Protein AF-A0A1V6BMR5-F1 (afdb_monomer)

Foldseek 3Di:
DDAFEWEWPDDQQDQKTWTAGPPPRHTAEMEGECVVDVDDADWDQDPVGHIYGYDPDPTGDPVNVVVNQVVVCVVPVHHYDYDDD

Radius of gyration: 11.88 Å; Cα contacts (8 Å, |Δi|>4): 171; chains: 1; bounding box: 29×32×29 Å

Sequence (85 aa):
MEKQILIATEPFACSSNELRDSVSGELVLVIYNTEDVDLPEGLWLSTEGYYEAVISNQKIMPSDVEACLTELSDITGVSYELALN

Solvent-accessible surface area (backbone atoms only — not comparable to full-atom values): 4933 Å² total; per-residue (Å²): 133,82,70,47,49,28,34,63,76,48,68,47,86,30,62,56,39,45,29,20,35,71,85,84,61,47,70,48,38,36,38,34,22,39,94,81,42,103,59,76,73,49,78,44,81,42,97,87,74,29,33,40,33,30,39,93,42,100,46,48,44,69,70,56,50,53,50,51,37,50,54,49,20,72,73,71,73,48,50,60,44,78,62,82,131

pLDDT: mean 92.26, std 6.4, range [61.0, 97.88]

Secondary structure (DSSP, 8-state):
-PPEEEEESS-SSSSEEEEEETTT--EEEEEEETTTS---SEEEE-TTSSEEEEE-SSS--HHHHHHHHHHHHHHHSPPEEE---

Nearest PDB structures (foldseek):
  7mu2-assembly2_C  TM=5.854E-01  e=9.016E-01  Homo sapiens
  7d5s-assembly1_A5  TM=6.136E-01  e=3.740E+00  Saccharomyces cerevisiae S288C
  4v5c-assembly1_BS  TM=3.866E-01  e=1.513E+00  Thermus thermophilus HB8
  8e00-assembly1_B  TM=6.088E-01  e=2.888E+00  Saccharomyces cerevisiae
  6fxc-assembly1_AM  TM=3.325E-01  e=2.230E+00  Staphylococcus aureus

Mean predicted aligned error: 3.33 Å

Structure (mmCIF, N/CA/C/O backbone):
data_AF-A0A1V6BMR5-F1
#
_entry.id   AF-A0A1V6BMR5-F1
#
loop_
_atom_site.group_PDB
_atom_site.id
_atom_site.type_symbol
_atom_site.label_atom_id
_atom_site.label_alt_id
_atom_site.label_comp_id
_atom_site.label_asym_id
_atom_site.label_entity_id
_atom_site.label_seq_id
_atom_site.pdbx_PDB_ins_code
_atom_site.Cartn_x
_atom_site.Cartn_y
_atom_site.Cartn_z
_atom_site.occupancy
_atom_site.B_iso_or_equiv
_atom_site.auth_seq_id
_atom_site.auth_comp_id
_atom_site.auth_asym_id
_atom_site.auth_atom_id
_atom_site.pdbx_PDB_model_num
ATOM 1 N N . MET A 1 1 ? -7.779 20.948 2.546 1.00 63.00 1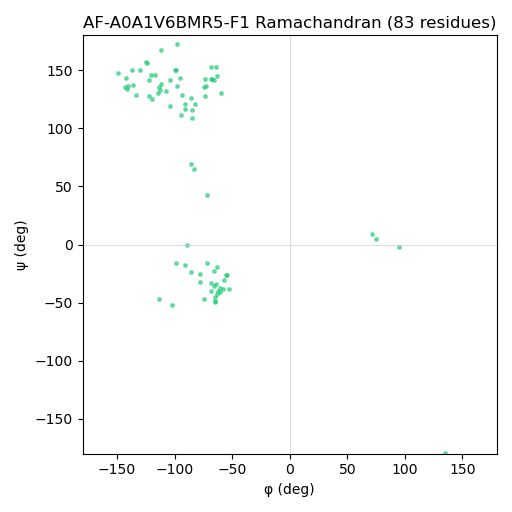 MET A N 1
ATOM 2 C CA . MET A 1 1 ? -8.170 19.631 2.010 1.00 63.00 1 MET A CA 1
ATOM 3 C C . MET A 1 1 ? -8.419 18.729 3.195 1.00 63.00 1 MET A C 1
ATOM 5 O O . MET A 1 1 ? -7.677 18.838 4.165 1.00 63.00 1 MET A O 1
ATOM 9 N N . GLU A 1 2 ? -9.478 17.932 3.155 1.00 78.94 2 GLU A N 1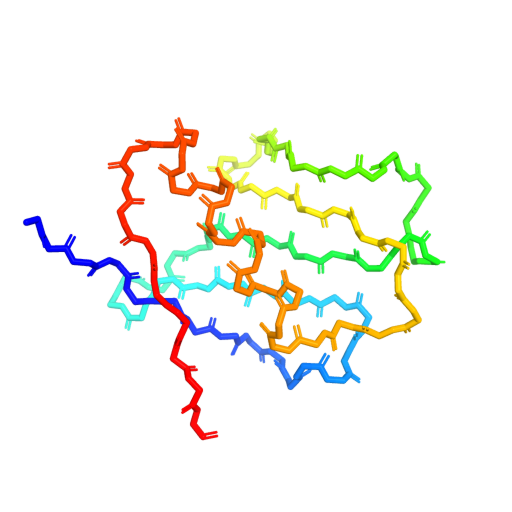
ATOM 10 C CA . GLU A 1 2 ? -9.689 16.875 4.147 1.00 78.94 2 GLU A CA 1
ATOM 11 C C . GLU A 1 2 ? -8.700 15.736 3.866 1.00 78.94 2 GLU A C 1
ATOM 13 O O . GLU A 1 2 ? -8.363 15.492 2.705 1.00 78.94 2 GLU A O 1
ATOM 18 N N . LYS A 1 3 ? -8.172 15.112 4.924 1.00 88.81 3 LYS A N 1
ATOM 19 C CA . LYS A 1 3 ? -7.240 13.985 4.818 1.00 88.81 3 LYS A CA 1
ATOM 20 C C . LYS A 1 3 ? -7.993 12.666 4.920 1.00 88.81 3 LYS A C 1
ATOM 22 O O . LYS A 1 3 ? -8.916 12.555 5.724 1.00 88.81 3 LYS A O 1
ATOM 27 N N . GLN A 1 4 ? -7.548 11.676 4.159 1.00 95.00 4 GLN A N 1
ATOM 28 C CA . GLN A 1 4 ? -8.030 10.309 4.240 1.00 95.00 4 GLN A CA 1
ATOM 29 C C . GLN A 1 4 ? -7.171 9.520 5.235 1.00 95.00 4 GLN A C 1
ATOM 31 O O . GLN A 1 4 ? -5.963 9.375 5.051 1.00 95.00 4 GLN A O 1
ATOM 36 N N . ILE A 1 5 ? -7.789 9.049 6.317 1.00 96.62 5 ILE A N 1
ATOM 37 C CA . ILE A 1 5 ? -7.091 8.321 7.381 1.00 96.62 5 ILE A CA 1
ATOM 38 C C . ILE A 1 5 ? -7.123 6.832 7.062 1.00 96.62 5 ILE A C 1
ATOM 40 O O . ILE A 1 5 ? -8.210 6.252 6.971 1.00 96.62 5 ILE A O 1
ATOM 44 N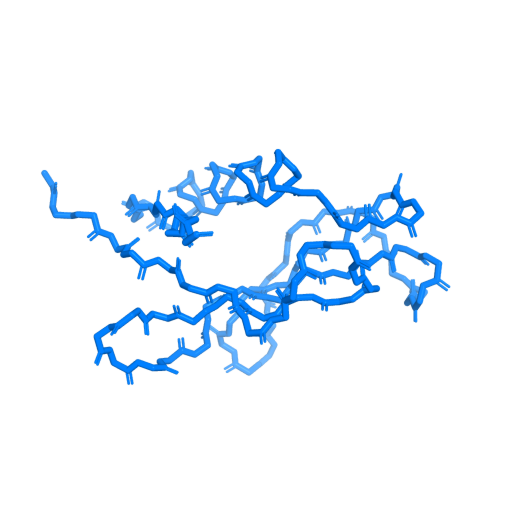 N . LEU A 1 6 ? -5.945 6.222 6.93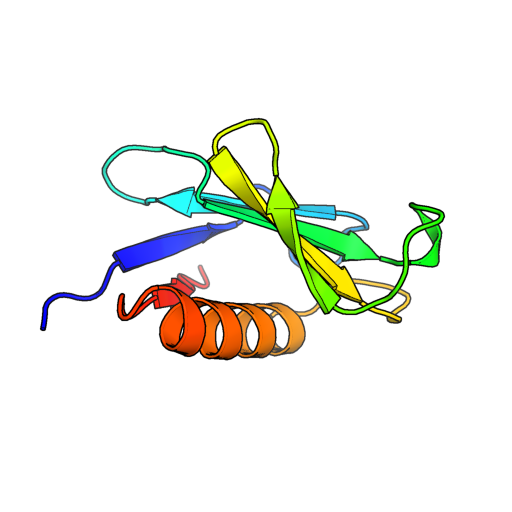3 1.00 97.00 6 LEU A N 1
ATOM 45 C CA . LEU A 1 6 ? -5.798 4.797 6.671 1.00 97.00 6 LEU A CA 1
ATOM 46 C C . LEU A 1 6 ? -5.369 4.033 7.923 1.00 97.00 6 LEU A C 1
ATOM 48 O O . LEU A 1 6 ? -4.536 4.495 8.705 1.00 97.00 6 LEU A O 1
ATOM 52 N N . ILE A 1 7 ? -5.928 2.838 8.079 1.00 96.00 7 ILE A N 1
ATOM 53 C CA . ILE A 1 7 ? -5.609 1.888 9.143 1.00 96.00 7 ILE A CA 1
ATOM 54 C C . ILE A 1 7 ? -4.954 0.643 8.550 1.00 96.00 7 ILE A C 1
ATOM 56 O O . ILE A 1 7 ? -5.424 0.103 7.550 1.00 96.00 7 ILE A O 1
ATOM 60 N N . ALA A 1 8 ? -3.881 0.191 9.192 1.00 94.94 8 ALA A N 1
ATOM 61 C CA . ALA A 1 8 ? -3.235 -1.075 8.882 1.00 94.94 8 ALA A CA 1
ATOM 62 C C . ALA A 1 8 ? -4.066 -2.250 9.412 1.00 94.94 8 ALA A C 1
ATOM 64 O O . ALA A 1 8 ? -4.529 -2.220 10.555 1.00 94.94 8 ALA A O 1
ATOM 65 N N . THR A 1 9 ? -4.244 -3.292 8.601 1.00 93.19 9 THR A N 1
ATOM 66 C CA . THR A 1 9 ? -4.922 -4.528 9.029 1.00 93.19 9 THR A CA 1
ATOM 67 C C . THR A 1 9 ? -4.027 -5.429 9.871 1.00 93.19 9 THR A C 1
ATOM 69 O O . THR A 1 9 ? -4.532 -6.199 10.684 1.00 93.19 9 THR A O 1
ATOM 72 N N . GLU A 1 10 ? -2.711 -5.310 9.703 1.00 92.62 10 GLU A N 1
ATOM 73 C CA . GLU A 1 10 ? -1.695 -6.094 10.403 1.00 92.62 10 GLU A CA 1
ATOM 74 C C . GLU A 1 10 ? -0.694 -5.178 11.134 1.00 92.62 10 GLU A C 1
ATOM 76 O O . GLU A 1 10 ? -0.490 -4.026 10.738 1.00 92.62 10 GLU A O 1
ATOM 81 N N . PRO A 1 11 ? -0.011 -5.653 12.191 1.00 89.69 11 PRO A N 1
ATOM 82 C CA . PRO A 1 11 ? 1.099 -4.923 12.803 1.00 89.69 11 PRO A CA 1
ATOM 83 C C . PRO A 1 11 ? 2.261 -4.744 11.819 1.00 89.69 11 PRO A C 1
ATOM 85 O O . PRO A 1 11 ? 2.572 -5.663 11.069 1.00 89.69 11 PRO A O 1
ATOM 88 N N . PHE A 1 12 ? 2.976 -3.614 11.867 1.00 87.06 12 PHE A N 1
ATOM 89 C CA . PHE A 1 12 ? 3.983 -3.296 10.844 1.00 87.06 12 PHE A CA 1
ATOM 90 C C . PHE A 1 12 ? 5.086 -4.337 10.675 1.00 87.06 12 PHE A C 1
ATOM 92 O O . PHE A 1 12 ? 5.475 -4.577 9.549 1.00 87.06 12 PHE A O 1
ATOM 99 N N . ALA A 1 13 ? 5.480 -5.083 11.708 1.00 85.44 13 ALA A N 1
ATOM 100 C CA . ALA A 1 13 ? 6.447 -6.179 11.578 1.00 85.44 13 ALA A CA 1
ATOM 101 C C . ALA A 1 13 ? 5.907 -7.446 10.851 1.00 85.44 13 ALA A C 1
ATOM 103 O O . ALA A 1 13 ? 6.179 -8.564 11.301 1.00 85.44 13 ALA A O 1
ATOM 104 N N . CYS A 1 14 ? 5.168 -7.271 9.751 1.00 88.75 14 CYS A N 1
ATOM 105 C CA . CYS A 1 14 ? 4.589 -8.278 8.862 1.00 88.75 14 CYS A CA 1
ATOM 106 C C . CYS A 1 14 ? 5.262 -8.273 7.473 1.00 88.75 14 CYS A C 1
ATOM 108 O O . CYS A 1 14 ? 6.030 -7.370 7.131 1.00 88.75 14 CYS A O 1
ATOM 110 N N . SER A 1 15 ? 4.981 -9.322 6.698 1.00 89.56 15 SER A N 1
ATOM 111 C CA . SER A 1 15 ? 5.396 -9.509 5.298 1.00 89.56 15 SER A CA 1
ATOM 112 C C . SER A 1 15 ? 4.551 -8.704 4.307 1.00 89.56 15 SER A C 1
ATOM 114 O O . SER A 1 15 ? 5.049 -8.246 3.279 1.00 89.56 15 SER A O 1
ATOM 116 N N . SER A 1 16 ? 3.270 -8.516 4.627 1.00 93.62 16 SER A N 1
ATOM 117 C CA . SER A 1 16 ? 2.323 -7.737 3.836 1.00 93.62 16 SER A CA 1
ATOM 118 C C . SER A 1 16 ? 1.371 -6.959 4.733 1.00 93.62 16 SER A C 1
ATOM 120 O O . SER A 1 16 ? 0.930 -7.490 5.754 1.00 93.62 16 SER A O 1
ATOM 122 N N . ASN A 1 17 ? 0.995 -5.747 4.334 1.00 94.62 17 ASN A N 1
ATOM 123 C CA . ASN A 1 17 ? 0.051 -4.922 5.082 1.00 94.62 17 ASN A CA 1
ATOM 124 C C . ASN A 1 17 ? -1.014 -4.329 4.161 1.00 94.62 17 ASN A C 1
ATOM 126 O O . ASN A 1 17 ? -0.672 -3.698 3.161 1.00 94.62 17 ASN A O 1
ATOM 130 N N . GLU A 1 18 ? -2.288 -4.499 4.509 1.00 96.56 18 GLU A N 1
ATOM 131 C CA . GLU A 1 18 ? -3.381 -3.801 3.841 1.00 96.56 18 GLU A CA 1
ATOM 132 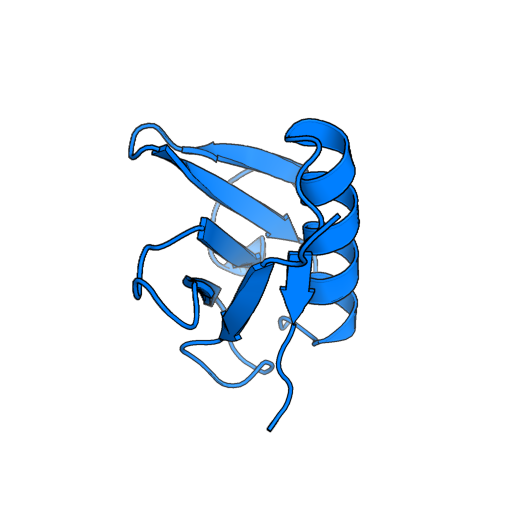C C . GLU A 1 18 ? -3.712 -2.519 4.603 1.00 96.56 18 GLU A C 1
ATOM 134 O O . GLU A 1 18 ? -3.972 -2.532 5.807 1.00 96.56 18 GLU A O 1
ATOM 139 N N . LEU A 1 19 ? -3.763 -1.408 3.883 1.00 97.44 19 LEU A N 1
ATOM 140 C CA . LEU A 1 19 ? -4.194 -0.118 4.387 1.00 97.44 19 LEU A CA 1
ATOM 141 C C . LEU A 1 19 ? -5.596 0.172 3.876 1.00 97.44 19 LEU A C 1
ATOM 143 O O . LEU A 1 19 ? -5.843 0.253 2.666 1.00 97.44 19 LEU A O 1
ATOM 147 N N . ARG A 1 20 ? -6.515 0.334 4.821 1.00 97.44 20 ARG A N 1
ATOM 148 C CA . ARG A 1 20 ? -7.936 0.541 4.553 1.00 97.44 20 ARG A CA 1
ATOM 149 C C . ARG A 1 20 ? -8.386 1.899 5.047 1.00 97.44 20 ARG A C 1
ATOM 151 O O . ARG A 1 20 ? -7.901 2.377 6.069 1.00 97.44 20 ARG A O 1
ATOM 158 N N . ASP A 1 21 ? -9.328 2.503 4.337 1.00 96.31 21 ASP A N 1
ATOM 159 C CA . ASP A 1 21 ? -9.970 3.731 4.787 1.00 96.31 21 ASP A CA 1
ATOM 160 C C . ASP A 1 21 ? -10.666 3.506 6.135 1.00 96.31 21 ASP A C 1
ATOM 162 O O . ASP A 1 21 ? -11.425 2.551 6.309 1.00 96.31 21 ASP A O 1
ATOM 166 N N . SER A 1 22 ? -10.418 4.388 7.099 1.00 95.56 22 SER A N 1
ATOM 167 C CA . SER A 1 22 ? -10.951 4.229 8.456 1.00 95.56 22 SER A CA 1
ATOM 168 C C . SER A 1 22 ? -12.463 4.470 8.576 1.00 95.56 22 SER A C 1
ATOM 170 O O . SER A 1 22 ? -13.053 4.087 9.587 1.00 95.56 22 SER A O 1
ATOM 172 N N . VAL A 1 23 ? -13.101 5.090 7.577 1.00 93.94 23 VAL A N 1
ATOM 173 C CA . VAL A 1 23 ? -14.533 5.422 7.566 1.00 93.94 23 VAL A CA 1
ATOM 174 C C . VAL A 1 23 ? -15.324 4.437 6.703 1.00 93.94 23 VAL A C 1
ATOM 176 O O . VAL A 1 23 ? -16.317 3.883 7.172 1.00 93.94 23 VAL A O 1
ATOM 179 N N . SER A 1 24 ? -14.913 4.219 5.451 1.00 94.38 24 SER A N 1
ATOM 180 C CA . SER A 1 24 ? -15.592 3.334 4.497 1.00 94.38 24 SER A CA 1
ATOM 181 C C . SER A 1 24 ? -15.157 1.871 4.616 1.00 94.38 24 SER A C 1
ATOM 183 O O . SER A 1 24 ? -15.916 0.980 4.234 1.00 94.38 24 SER A O 1
ATOM 185 N N . GLY A 1 25 ? -13.962 1.602 5.154 1.00 94.69 25 GLY A N 1
ATOM 186 C CA . GLY A 1 25 ? -13.359 0.264 5.200 1.00 94.69 25 GLY A CA 1
ATOM 187 C C . GLY A 1 25 ? -12.801 -0.220 3.855 1.00 94.69 25 GLY A C 1
ATOM 188 O O . GLY A 1 25 ? -12.355 -1.370 3.747 1.00 94.69 25 GLY A O 1
ATOM 189 N N . GLU A 1 26 ? -12.831 0.630 2.826 1.00 95.94 26 GLU A N 1
ATOM 190 C CA . GLU A 1 26 ? -12.344 0.302 1.487 1.00 95.94 26 GLU A CA 1
ATOM 191 C C . GLU A 1 26 ? -10.830 0.080 1.488 1.00 95.94 26 GLU A C 1
ATOM 193 O O . GLU A 1 26 ? -10.085 0.763 2.191 1.00 95.94 26 GLU A O 1
ATOM 198 N N . LEU A 1 27 ? -10.378 -0.897 0.700 1.00 97.44 27 LEU A N 1
ATOM 199 C CA . LEU A 1 27 ? -8.957 -1.166 0.505 1.00 97.44 27 LEU A CA 1
ATOM 200 C C . LEU A 1 27 ? -8.348 -0.084 -0.385 1.00 97.44 27 LEU A C 1
ATOM 202 O O . LEU A 1 27 ? -8.855 0.172 -1.474 1.00 97.44 27 LEU A O 1
ATOM 206 N N . VAL A 1 28 ? -7.259 0.527 0.078 1.00 97.75 28 VAL A N 1
ATOM 207 C CA . VAL A 1 28 ? -6.600 1.634 -0.625 1.00 97.75 28 VAL A CA 1
ATOM 208 C C . VAL A 1 28 ? -5.213 1.236 -1.108 1.00 97.75 28 VAL A C 1
ATOM 210 O O . VAL A 1 28 ? -4.877 1.492 -2.264 1.00 97.75 28 VAL A O 1
ATOM 213 N N . LEU A 1 29 ? -4.413 0.609 -0.245 1.00 97.88 29 LEU A N 1
ATOM 214 C CA . LEU A 1 29 ? -3.031 0.248 -0.546 1.00 97.88 29 LEU A CA 1
ATOM 215 C C . LEU A 1 29 ? -2.685 -1.099 0.090 1.00 97.88 29 LEU A C 1
ATOM 217 O O . LEU A 1 29 ? -2.984 -1.310 1.259 1.00 97.88 29 LEU A O 1
ATOM 221 N N . VAL A 1 30 ? -2.024 -1.983 -0.649 1.00 96.81 30 VAL A N 1
ATOM 222 C CA . VAL A 1 30 ? -1.357 -3.168 -0.098 1.00 96.81 30 VAL A CA 1
ATOM 223 C C . VAL A 1 30 ? 0.142 -3.003 -0.267 1.00 96.81 30 VAL A C 1
ATOM 225 O O . VAL A 1 30 ? 0.608 -2.626 -1.336 1.00 96.81 30 VAL A O 1
ATOM 228 N N . ILE A 1 31 ? 0.903 -3.264 0.787 1.00 96.19 31 ILE A N 1
ATOM 229 C CA . ILE A 1 31 ? 2.364 -3.178 0.771 1.00 96.19 31 ILE A CA 1
ATOM 230 C C . ILE A 1 31 ? 2.915 -4.583 0.967 1.00 96.19 31 ILE A C 1
ATOM 232 O O . ILE A 1 31 ? 2.496 -5.261 1.901 1.00 96.19 31 ILE A O 1
ATOM 236 N N . TYR A 1 32 ? 3.853 -4.996 0.120 1.00 94.62 32 TYR A N 1
ATOM 237 C CA . TYR A 1 32 ? 4.534 -6.287 0.175 1.00 94.62 32 TYR A CA 1
ATOM 238 C C . TYR A 1 32 ? 6.045 -6.098 0.325 1.00 94.62 32 TYR A C 1
ATOM 240 O O . TYR A 1 32 ? 6.635 -5.185 -0.259 1.00 94.62 32 TYR A O 1
ATOM 248 N N . ASN A 1 33 ? 6.688 -7.004 1.054 1.00 92.12 33 ASN A N 1
ATOM 249 C CA . ASN A 1 33 ? 8.127 -7.222 0.949 1.00 92.12 33 ASN A CA 1
ATOM 250 C C . ASN A 1 33 ? 8.446 -7.944 -0.379 1.00 92.12 33 ASN A C 1
ATOM 252 O O . ASN A 1 33 ? 7.766 -8.905 -0.744 1.00 92.12 33 ASN A O 1
ATOM 256 N N . THR A 1 34 ? 9.493 -7.513 -1.089 1.00 86.31 34 THR A N 1
ATOM 257 C CA . THR A 1 34 ? 10.017 -8.190 -2.293 1.00 86.31 34 THR A CA 1
ATOM 258 C C . THR A 1 34 ? 10.385 -9.656 -2.060 1.00 86.31 34 THR A C 1
ATOM 260 O O . THR A 1 34 ? 10.363 -10.447 -2.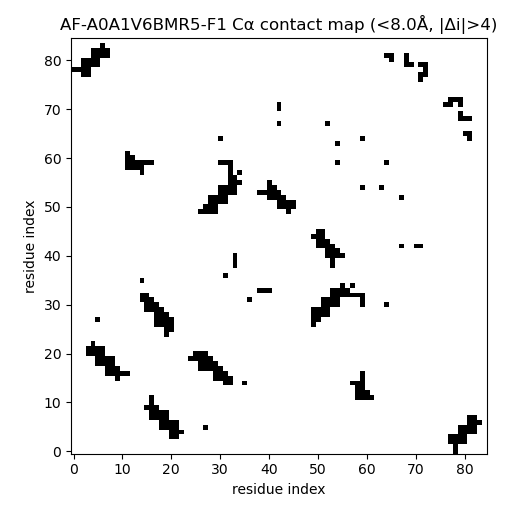996 1.00 86.31 34 THR A O 1
ATOM 263 N N . GLU A 1 35 ? 10.722 -10.060 -0.834 1.00 82.81 35 GLU A N 1
ATOM 264 C CA . GLU A 1 35 ? 11.008 -11.465 -0.513 1.00 82.81 35 GLU A CA 1
ATOM 265 C C . GLU A 1 35 ? 9.769 -12.369 -0.650 1.00 82.81 35 GLU A C 1
ATOM 267 O O . GLU A 1 35 ? 9.916 -13.576 -0.853 1.00 82.81 35 GLU A O 1
ATOM 272 N N . ASP A 1 36 ? 8.562 -11.799 -0.575 1.00 81.38 36 ASP A N 1
ATOM 273 C CA . ASP A 1 36 ? 7.295 -12.533 -0.618 1.00 81.38 36 ASP A CA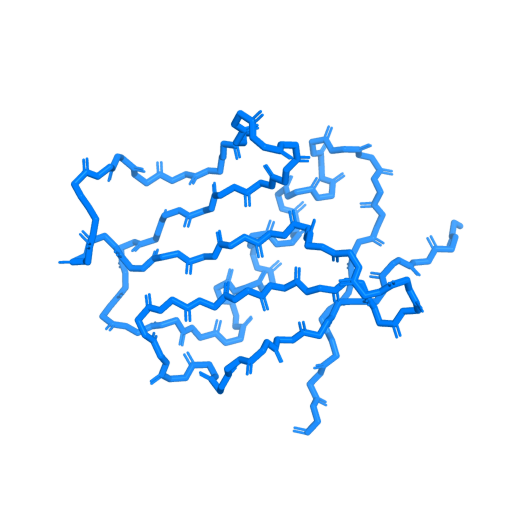 1
ATOM 274 C C . ASP A 1 36 ? 6.634 -12.528 -2.007 1.00 81.38 36 ASP A C 1
ATOM 276 O O . ASP A 1 36 ? 5.747 -13.346 -2.273 1.00 81.38 36 ASP A O 1
ATOM 280 N N . VAL A 1 37 ? 7.061 -11.637 -2.910 1.00 83.88 37 VAL A N 1
ATOM 281 C CA . VAL A 1 37 ? 6.496 -11.490 -4.259 1.00 83.88 37 VAL A CA 1
ATOM 282 C C . VAL A 1 37 ? 7.581 -11.214 -5.303 1.00 83.88 37 VAL A C 1
ATOM 284 O O . VAL A 1 37 ? 8.429 -10.348 -5.126 1.00 83.88 37 VAL A O 1
ATOM 287 N N . ASP A 1 38 ? 7.530 -11.912 -6.441 1.00 85.94 38 ASP A N 1
ATOM 288 C CA . ASP A 1 38 ? 8.475 -11.719 -7.556 1.00 85.94 38 ASP A CA 1
ATOM 289 C C . ASP A 1 38 ? 8.041 -10.543 -8.450 1.00 85.94 38 ASP A C 1
ATOM 291 O O . ASP A 1 38 ? 7.616 -10.712 -9.596 1.00 85.94 38 ASP A O 1
ATOM 295 N N . LEU A 1 39 ? 8.060 -9.339 -7.877 1.00 83.75 39 LEU A N 1
ATOM 296 C CA . LEU A 1 39 ? 7.674 -8.088 -8.527 1.00 83.75 39 LEU A CA 1
ATOM 297 C C . LEU A 1 39 ? 8.756 -7.016 -8.330 1.00 83.75 39 LEU A C 1
ATOM 299 O O . LEU A 1 39 ? 9.459 -7.025 -7.317 1.00 83.75 39 LEU A O 1
ATOM 303 N N . PRO A 1 40 ? 8.909 -6.077 -9.284 1.00 88.94 40 PRO A N 1
ATOM 304 C CA . PRO A 1 40 ? 9.810 -4.945 -9.105 1.00 88.94 40 PRO A CA 1
ATOM 305 C C . PRO A 1 40 ? 9.349 -4.046 -7.951 1.00 88.94 40 PRO A C 1
ATOM 307 O O . PRO A 1 40 ? 8.157 -3.953 -7.664 1.00 88.94 40 PRO A O 1
ATOM 310 N N . GLU A 1 41 ? 10.299 -3.345 -7.331 1.00 92.94 41 GLU A N 1
ATOM 311 C CA . GLU A 1 41 ? 10.008 -2.322 -6.324 1.00 92.94 41 GLU A CA 1
ATOM 312 C C . GLU A 1 41 ? 9.306 -1.107 -6.931 1.00 92.94 41 GLU A C 1
ATOM 314 O O . GLU A 1 41 ? 9.638 -0.672 -8.039 1.00 92.94 41 GLU A O 1
ATOM 319 N N . GLY A 1 42 ? 8.367 -0.543 -6.175 1.00 93.81 42 GLY A N 1
ATOM 320 C CA . GLY A 1 42 ? 7.590 0.627 -6.576 1.00 93.81 42 GLY A CA 1
ATOM 321 C C . GLY A 1 42 ? 6.102 0.484 -6.282 1.00 93.81 42 GLY A C 1
ATOM 322 O O . GLY A 1 42 ? 5.659 -0.528 -5.736 1.00 93.81 42 GLY A O 1
ATOM 323 N N . LEU A 1 43 ? 5.352 1.529 -6.640 1.00 96.06 43 LEU A N 1
ATOM 324 C CA . LEU A 1 43 ? 3.912 1.652 -6.439 1.00 96.06 43 LEU A CA 1
ATOM 325 C C . LEU A 1 43 ? 3.156 1.519 -7.772 1.00 96.06 43 LEU A C 1
ATOM 327 O O . LEU A 1 43 ? 3.481 2.176 -8.763 1.00 96.06 43 LEU A O 1
ATOM 331 N N . TRP A 1 44 ? 2.107 0.698 -7.787 1.00 95.12 44 TRP A N 1
ATOM 332 C CA . TRP A 1 44 ? 1.349 0.342 -8.989 1.00 95.12 44 TRP A CA 1
ATOM 333 C C . TRP A 1 44 ? -0.154 0.365 -8.715 1.00 95.12 44 TRP A C 1
ATOM 335 O O . TRP A 1 44 ? -0.589 0.072 -7.607 1.00 95.12 44 TRP A O 1
ATOM 345 N N . LEU A 1 45 ? -0.967 0.663 -9.729 1.00 96.06 45 LEU A N 1
ATOM 346 C CA . LEU A 1 45 ? -2.419 0.499 -9.636 1.00 96.06 45 LEU A CA 1
ATOM 347 C C . LEU A 1 45 ? -2.793 -0.967 -9.918 1.00 96.06 45 LEU A C 1
ATOM 349 O O . LEU A 1 45 ? -2.526 -1.466 -11.013 1.00 96.06 45 LEU A O 1
ATOM 353 N N . SER A 1 46 ? -3.437 -1.632 -8.957 1.00 92.50 46 SER A N 1
ATOM 354 C CA . SER A 1 46 ? -3.973 -2.989 -9.110 1.00 92.50 46 SER A CA 1
ATOM 355 C C . SER A 1 46 ? -5.153 -3.011 -10.081 1.00 92.50 46 SER A C 1
ATOM 357 O O . SER A 1 46 ? -5.922 -2.053 -10.207 1.00 92.50 46 SER A O 1
ATOM 359 N N . THR A 1 47 ? -5.365 -4.158 -10.730 1.00 92.00 47 THR A N 1
ATOM 360 C CA . THR A 1 47 ? -6.558 -4.407 -11.551 1.00 92.00 47 THR A CA 1
ATOM 361 C C . THR A 1 47 ? -7.858 -4.378 -10.746 1.00 92.00 47 THR A C 1
ATOM 363 O O . THR A 1 47 ? -8.926 -4.213 -11.330 1.00 92.00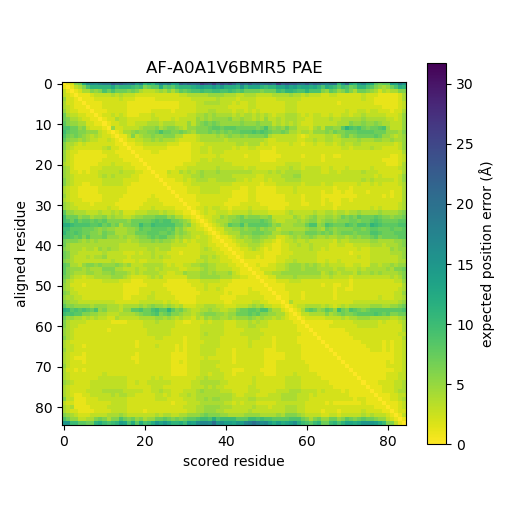 47 THR A O 1
ATOM 366 N N . GLU A 1 48 ? -7.778 -4.531 -9.422 1.00 92.19 48 GLU A N 1
ATOM 367 C CA . GLU A 1 48 ? -8.924 -4.482 -8.507 1.00 92.19 48 GLU A CA 1
ATOM 368 C C . GLU A 1 48 ? -9.229 -3.060 -7.992 1.00 92.19 48 GLU A C 1
ATOM 370 O O . GLU A 1 48 ? -10.200 -2.864 -7.265 1.00 92.19 48 GLU A O 1
ATOM 375 N N . GLY A 1 49 ? -8.452 -2.050 -8.410 1.00 93.94 49 GLY A N 1
ATOM 376 C CA . GLY A 1 49 ? -8.741 -0.630 -8.173 1.00 93.94 49 GLY A CA 1
ATOM 377 C C . GLY A 1 49 ? -8.081 -0.006 -6.940 1.00 93.94 49 GLY A C 1
ATOM 378 O O . GLY A 1 49 ? -8.220 1.199 -6.741 1.00 93.94 49 GLY A O 1
ATOM 379 N N . TYR A 1 50 ? -7.344 -0.786 -6.149 1.00 95.88 50 TYR A N 1
ATOM 380 C CA . TYR A 1 50 ? -6.465 -0.299 -5.079 1.00 95.88 50 TYR A CA 1
ATOM 381 C C . TYR A 1 50 ? -5.006 -0.225 -5.567 1.00 95.88 50 TYR A C 1
ATOM 383 O O . TYR A 1 50 ? -4.700 -0.656 -6.677 1.00 95.88 50 TYR A O 1
ATOM 391 N N . TYR A 1 51 ? -4.094 0.332 -4.774 1.00 97.25 51 TYR A N 1
ATOM 392 C CA . TYR A 1 51 ? -2.673 0.403 -5.126 1.00 97.25 51 TYR A CA 1
ATOM 393 C C . TYR A 1 51 ? -1.849 -0.693 -4.452 1.00 97.25 51 TYR A C 1
ATOM 395 O O . TYR A 1 51 ? -2.153 -1.124 -3.347 1.00 97.25 51 TYR A O 1
ATOM 403 N N . GLU A 1 52 ? -0.773 -1.123 -5.094 1.00 96.50 52 GLU A N 1
ATOM 404 C CA . GLU A 1 52 ? 0.168 -2.106 -4.564 1.00 96.50 52 GLU A CA 1
ATOM 405 C C . GLU A 1 52 ? 1.566 -1.512 -4.526 1.00 96.50 52 GLU A C 1
ATOM 407 O O . GLU A 1 52 ? 2.038 -0.996 -5.535 1.00 96.50 52 GLU A O 1
ATOM 412 N N . ALA A 1 53 ? 2.225 -1.588 -3.374 1.00 96.50 53 ALA A N 1
ATOM 413 C CA . ALA A 1 53 ? 3.617 -1.211 -3.208 1.00 96.50 53 ALA A CA 1
ATOM 414 C C . ALA A 1 53 ? 4.465 -2.444 -2.923 1.00 96.50 53 ALA A C 1
ATOM 416 O O . ALA A 1 53 ? 4.091 -3.296 -2.118 1.00 96.50 53 ALA A O 1
ATOM 417 N N . VAL A 1 54 ? 5.635 -2.504 -3.538 1.00 95.88 54 VAL A N 1
ATOM 418 C CA . VAL A 1 54 ? 6.639 -3.533 -3.273 1.00 95.88 54 VAL A CA 1
ATOM 419 C C . VAL A 1 54 ? 7.907 -2.840 -2.787 1.00 95.88 54 VAL A C 1
ATOM 421 O O . VAL A 1 54 ? 8.408 -1.940 -3.464 1.00 95.88 54 VAL A O 1
ATOM 424 N N . ILE A 1 55 ? 8.408 -3.238 -1.615 1.00 94.00 55 ILE A N 1
ATOM 425 C CA . ILE A 1 55 ? 9.590 -2.643 -0.973 1.00 94.00 55 ILE A CA 1
ATOM 426 C C . ILE A 1 55 ? 10.675 -3.693 -0.727 1.00 94.00 55 ILE A C 1
ATOM 428 O O . ILE A 1 55 ? 10.376 -4.813 -0.313 1.00 94.00 55 ILE A O 1
ATOM 432 N N . SER A 1 56 ? 11.948 -3.334 -0.918 1.00 88.56 56 SER A N 1
ATOM 433 C CA . SER A 1 56 ? 13.074 -4.211 -0.562 1.00 88.56 56 SER A CA 1
ATOM 434 C C . SER A 1 56 ? 13.477 -4.064 0.907 1.00 88.56 56 SER A C 1
ATOM 436 O O . SER A 1 56 ? 14.563 -3.575 1.225 1.00 88.56 56 SER A O 1
ATOM 438 N N . ASN A 1 57 ? 12.617 -4.529 1.812 1.00 83.94 57 ASN A N 1
ATOM 439 C CA . ASN A 1 57 ? 12.884 -4.592 3.249 1.00 83.94 57 ASN A CA 1
ATOM 440 C C . ASN A 1 57 ? 12.419 -5.930 3.818 1.00 83.94 57 ASN A C 1
ATOM 442 O O . ASN A 1 57 ? 11.288 -6.312 3.575 1.00 83.94 57 ASN A O 1
ATOM 446 N N . GLN A 1 58 ? 13.214 -6.557 4.697 1.00 85.25 58 GLN A N 1
ATOM 447 C CA . GLN A 1 58 ? 12.863 -7.832 5.359 1.00 85.25 58 GLN A CA 1
ATOM 448 C C . GLN A 1 58 ? 11.517 -7.818 6.104 1.00 85.25 58 GLN A C 1
ATOM 450 O O . GLN A 1 58 ? 10.927 -8.866 6.363 1.00 85.25 58 GLN A O 1
ATOM 455 N N . LYS A 1 59 ? 11.077 -6.639 6.550 1.00 89.81 59 LYS A N 1
ATOM 456 C CA . LYS A 1 59 ? 9.796 -6.409 7.216 1.00 89.81 59 LYS A CA 1
ATOM 457 C C . LYS A 1 59 ? 9.322 -5.010 6.889 1.00 89.81 59 LYS A C 1
ATOM 459 O O . LYS A 1 59 ? 10.143 -4.098 6.813 1.00 89.81 59 LYS A O 1
ATOM 464 N N . ILE A 1 60 ? 8.011 -4.846 6.800 1.00 93.00 60 ILE A N 1
ATOM 465 C CA . ILE A 1 60 ? 7.400 -3.532 6.634 1.00 93.00 60 ILE A CA 1
ATOM 466 C C . ILE A 1 60 ? 7.605 -2.728 7.931 1.00 93.00 60 ILE A C 1
ATOM 468 O O . ILE A 1 60 ? 7.605 -3.264 9.037 1.00 93.00 60 ILE A O 1
ATOM 472 N N . MET A 1 61 ? 7.851 -1.429 7.830 1.00 93.50 61 MET A N 1
ATOM 473 C CA . MET A 1 61 ? 7.920 -0.529 8.984 1.00 93.50 61 MET A CA 1
ATOM 474 C C . MET A 1 61 ? 6.937 0.630 8.801 1.00 93.50 61 MET A C 1
ATOM 476 O O . MET A 1 61 ? 6.601 0.963 7.663 1.00 93.50 61 MET A O 1
ATOM 480 N N . PRO A 1 62 ? 6.492 1.298 9.885 1.00 93.19 62 PRO A N 1
ATOM 481 C CA . PRO A 1 62 ? 5.628 2.474 9.763 1.00 93.19 62 PRO A CA 1
ATOM 482 C C . PRO A 1 62 ? 6.208 3.543 8.826 1.00 93.19 62 PRO A C 1
ATOM 484 O O . PRO A 1 62 ? 5.479 4.125 8.034 1.00 93.19 62 PRO A O 1
ATOM 487 N N . SER A 1 63 ? 7.530 3.744 8.857 1.00 93.44 63 SER A N 1
ATOM 488 C CA . SER A 1 63 ? 8.230 4.690 7.981 1.00 93.44 63 SER A CA 1
ATOM 489 C C . SER A 1 63 ? 8.157 4.322 6.499 1.00 93.44 63 SER A C 1
ATOM 491 O O . SER A 1 63 ? 8.100 5.210 5.654 1.00 93.44 63 SER A O 1
ATOM 493 N N . ASP A 1 64 ? 8.158 3.026 6.178 1.00 93.38 64 ASP A N 1
ATOM 494 C CA . ASP A 1 64 ? 8.026 2.564 4.792 1.00 93.38 64 ASP A CA 1
ATOM 495 C C . ASP A 1 64 ? 6.615 2.863 4.288 1.00 93.38 64 ASP A C 1
ATOM 497 O O . ASP A 1 64 ? 6.421 3.346 3.177 1.00 93.38 64 ASP A O 1
ATOM 501 N N . VAL A 1 65 ? 5.625 2.658 5.157 1.00 94.62 65 VAL A N 1
ATOM 502 C CA . VAL A 1 65 ? 4.230 2.967 4.860 1.00 94.62 65 VAL A CA 1
ATOM 503 C C . VAL A 1 65 ? 4.022 4.463 4.673 1.00 94.62 65 VAL A C 1
ATOM 505 O O . VAL A 1 65 ? 3.404 4.866 3.695 1.00 94.62 65 VAL A O 1
ATOM 508 N N . GLU A 1 66 ? 4.578 5.304 5.544 1.00 95.31 66 GLU A N 1
ATOM 509 C CA . GLU A 1 66 ? 4.538 6.763 5.388 1.00 95.31 66 GLU A CA 1
ATOM 510 C C . GLU A 1 66 ? 5.159 7.229 4.060 1.00 95.31 66 GLU A C 1
ATOM 512 O O . GLU A 1 66 ? 4.623 8.133 3.408 1.00 95.31 66 GLU A O 1
ATOM 517 N N . ALA A 1 67 ? 6.248 6.590 3.618 1.00 95.19 67 ALA A N 1
ATOM 518 C CA . ALA A 1 67 ? 6.847 6.860 2.315 1.00 95.19 67 ALA A CA 1
ATOM 519 C C . ALA A 1 67 ? 5.896 6.474 1.169 1.00 95.19 67 ALA A C 1
ATOM 521 O O . ALA A 1 67 ? 5.623 7.306 0.300 1.00 95.19 67 ALA A O 1
ATOM 522 N N . CYS A 1 68 ? 5.313 5.271 1.209 1.00 96.38 68 CYS A N 1
ATOM 523 C CA . CYS A 1 68 ? 4.336 4.834 0.209 1.00 96.38 68 CYS A CA 1
ATOM 524 C C . CYS A 1 68 ? 3.089 5.733 0.172 1.00 96.38 68 CYS A C 1
ATOM 526 O O . CYS A 1 68 ? 2.574 6.020 -0.904 1.00 96.38 68 CYS A O 1
ATOM 528 N N . LEU A 1 69 ? 2.609 6.220 1.321 1.00 96.75 69 LEU A N 1
ATOM 529 C CA . LEU A 1 69 ? 1.474 7.148 1.384 1.00 96.75 69 LEU A CA 1
ATOM 530 C C . LEU A 1 69 ? 1.803 8.524 0.810 1.00 96.75 69 LEU A C 1
ATOM 532 O O . LEU A 1 69 ? 0.927 9.170 0.233 1.00 96.75 69 LEU A O 1
ATOM 536 N N . THR A 1 70 ? 3.048 8.974 0.957 1.00 96.25 70 THR A N 1
ATOM 537 C CA . THR A 1 70 ? 3.516 10.218 0.339 1.00 96.25 70 THR A CA 1
ATOM 538 C C . THR A 1 70 ? 3.490 10.088 -1.182 1.00 96.25 70 THR A C 1
ATOM 540 O O . THR A 1 70 ? 2.871 10.910 -1.852 1.00 96.25 70 THR A O 1
ATOM 543 N N . GLU A 1 71 ? 4.059 9.009 -1.720 1.00 96.56 71 GLU A N 1
ATOM 544 C CA . GLU A 1 71 ? 4.054 8.744 -3.162 1.00 96.56 71 GLU A CA 1
ATOM 545 C C . GLU A 1 71 ? 2.630 8.556 -3.709 1.00 96.56 71 GLU A C 1
ATOM 547 O O . GLU A 1 71 ? 2.266 9.131 -4.735 1.00 96.56 71 GLU A O 1
ATOM 552 N N . LEU A 1 72 ? 1.780 7.823 -2.985 1.00 96.94 72 LEU A N 1
ATOM 553 C CA . LEU A 1 72 ? 0.374 7.663 -3.341 1.00 96.94 72 LEU A CA 1
ATOM 554 C C . LEU A 1 72 ? -0.357 9.011 -3.372 1.00 96.94 72 LEU A C 1
ATOM 556 O O . LEU A 1 72 ? -1.150 9.254 -4.282 1.00 96.94 72 LEU A O 1
ATOM 560 N N . SER A 1 73 ? -0.072 9.896 -2.410 1.00 96.62 73 SER A N 1
ATOM 561 C CA . SER A 1 73 ? -0.661 11.237 -2.368 1.00 96.62 73 SER A CA 1
ATOM 562 C C . SER A 1 73 ? -0.268 12.069 -3.588 1.00 96.62 73 SER A C 1
ATOM 564 O O . SER A 1 73 ? -1.112 12.768 -4.152 1.00 96.62 73 SER A O 1
ATOM 566 N N . ASP A 1 74 ? 0.988 11.967 -4.027 1.00 95.88 74 ASP A N 1
ATOM 567 C CA . ASP A 1 74 ? 1.486 12.663 -5.216 1.00 95.88 74 ASP A CA 1
ATOM 568 C C . ASP A 1 74 ? 0.819 12.150 -6.504 1.00 95.88 74 ASP A C 1
ATOM 570 O O . ASP A 1 74 ? 0.528 12.936 -7.409 1.00 95.88 74 ASP A O 1
ATOM 574 N N . ILE A 1 75 ? 0.525 10.847 -6.580 1.00 94.81 75 ILE A N 1
ATOM 575 C CA . ILE A 1 75 ? -0.123 10.219 -7.742 1.00 94.81 75 ILE A CA 1
ATOM 57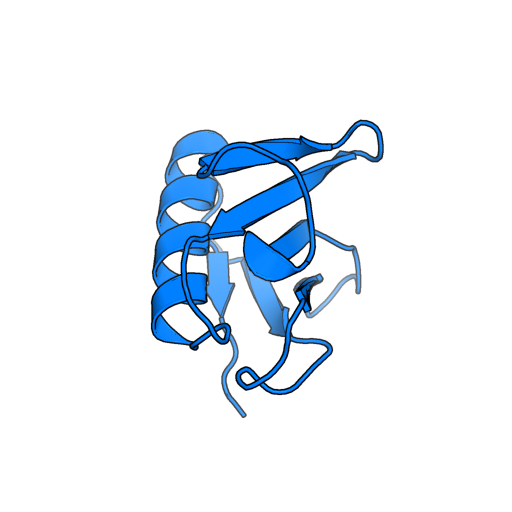6 C C . ILE A 1 75 ? -1.616 10.550 -7.812 1.00 94.81 75 ILE A C 1
ATOM 578 O O . ILE A 1 75 ? -2.126 10.883 -8.885 1.00 94.81 75 ILE A O 1
ATOM 582 N N . THR A 1 76 ? -2.344 10.433 -6.699 1.00 94.19 76 THR A N 1
ATOM 583 C CA . THR A 1 76 ? -3.810 10.572 -6.699 1.00 94.19 76 THR A CA 1
ATOM 584 C C . THR A 1 76 ? -4.279 12.001 -6.435 1.00 94.19 76 THR A C 1
ATOM 586 O O . THR A 1 76 ? -5.433 12.332 -6.713 1.00 94.19 76 THR A O 1
ATOM 589 N N . GLY A 1 77 ? -3.410 12.858 -5.887 1.00 94.88 77 GLY A N 1
ATOM 590 C CA . GLY A 1 77 ? -3.767 14.190 -5.401 1.00 94.88 77 GLY A CA 1
ATOM 591 C C . GLY A 1 77 ? -4.598 14.176 -4.111 1.00 94.88 77 GLY A C 1
ATOM 592 O O . GLY A 1 77 ? -5.119 15.220 -3.711 1.00 94.88 77 GLY A O 1
ATOM 593 N N . VAL A 1 78 ? -4.749 13.019 -3.461 1.00 94.25 78 VAL A N 1
ATOM 594 C CA . VAL A 1 78 ? -5.451 12.856 -2.179 1.00 94.25 78 VAL A CA 1
ATOM 595 C C . VAL A 1 78 ? -4.425 12.839 -1.053 1.00 94.25 78 VAL A C 1
ATOM 597 O O . VAL A 1 78 ? -3.400 12.187 -1.162 1.00 94.25 78 VAL A O 1
ATOM 600 N N . SER A 1 79 ? -4.684 13.542 0.051 1.00 95.25 79 SER A N 1
ATOM 601 C CA . SER A 1 79 ? -3.788 13.490 1.210 1.00 95.25 79 SER A CA 1
ATOM 602 C C . SER A 1 79 ? -4.143 12.296 2.089 1.00 95.25 79 SER A C 1
ATOM 604 O O . SER A 1 79 ? -5.230 12.279 2.669 1.00 95.25 79 SER A O 1
ATOM 606 N N . TYR A 1 80 ? -3.221 11.343 2.216 1.00 95.56 80 TYR A N 1
ATOM 607 C CA . TYR A 1 80 ? -3.356 10.199 3.119 1.00 95.56 80 TYR A CA 1
ATOM 608 C C . TYR A 1 80 ? -2.587 10.414 4.425 1.00 95.56 80 TYR A C 1
ATOM 610 O O . TYR A 1 80 ? -1.567 11.103 4.463 1.00 95.56 80 TYR A O 1
ATOM 618 N N . GLU A 1 81 ? -3.072 9.814 5.506 1.00 95.19 81 GLU A N 1
ATOM 619 C CA . GLU A 1 81 ? -2.395 9.784 6.802 1.00 95.19 81 GLU A CA 1
ATOM 620 C C . GLU A 1 81 ? -2.569 8.407 7.441 1.00 95.19 81 GLU A C 1
ATOM 622 O O . GLU A 1 81 ? -3.660 7.838 7.419 1.00 95.19 81 GLU A O 1
ATOM 627 N N . LEU A 1 82 ? -1.487 7.872 8.004 1.00 95.00 82 LEU A N 1
ATOM 628 C CA . LEU A 1 82 ? -1.506 6.595 8.700 1.00 95.00 82 LEU A CA 1
ATOM 629 C C . LEU A 1 82 ? -1.929 6.786 10.160 1.00 95.00 82 LEU A C 1
ATOM 631 O O . LEU A 1 82 ? -1.295 7.536 10.901 1.00 95.00 82 LEU A O 1
ATOM 635 N N . ALA A 1 83 ? -2.953 6.058 10.600 1.00 91.94 83 ALA A N 1
ATOM 636 C CA . ALA A 1 83 ? -3.314 5.984 12.010 1.00 91.94 83 ALA A CA 1
ATOM 637 C C . ALA A 1 83 ? -2.484 4.904 12.724 1.00 91.94 83 ALA A C 1
ATOM 639 O O . ALA A 1 83 ? -2.697 3.706 12.533 1.00 91.94 83 ALA A O 1
ATOM 640 N N . LEU A 1 84 ? -1.547 5.340 13.569 1.00 81.94 84 LEU A N 1
ATOM 641 C CA . LEU A 1 84 ? -0.774 4.479 14.463 1.00 81.94 84 LEU A CA 1
ATOM 642 C C . LEU A 1 84 ? -1.455 4.447 15.838 1.00 81.94 84 LEU A C 1
ATOM 644 O O . LEU A 1 84 ? -1.491 5.466 16.527 1.00 81.94 84 LEU A O 1
ATOM 648 N N . ASN A 1 85 ? -2.014 3.295 16.212 1.00 61.00 85 ASN A N 1
ATOM 649 C CA . ASN A 1 85 ? -2.555 3.052 17.556 1.00 61.00 85 ASN A CA 1
ATOM 650 C C . ASN A 1 85 ? -1.464 2.608 18.535 1.00 61.00 85 ASN A C 1
ATOM 652 O O . ASN A 1 85 ? -0.571 1.839 18.111 1.00 61.00 85 ASN A O 1
#